Protein AF-A0A2V8BG63-F1 (afdb_monomer)

Nearest PDB structures (foldseek):
  8chu-assembly1_B  TM=7.316E-01  e=3.869E+00  Homo sapiens
  1omo-assembly1_A  TM=5.915E-01  e=3.111E+00  Archaeoglobus fulgidus
  4r80-assembly2_B  TM=4.897E-01  e=5.365E+00  synthetic construct

Radius of gyration: 15.12 Å; Cα contacts (8 Å, |Δi|>4): 189; chains: 1; bounding box: 43×38×30 Å

pLDDT: mean 79.91, std 21.98, range [33.31, 97.75]

Solvent-accessible surface area (backbone atoms only — not comparable to full-atom values): 7108 Å² total; per-residue (Å²): 135,88,85,82,85,86,81,86,73,85,80,82,87,82,81,93,81,92,78,79,88,77,80,72,77,61,73,60,79,85,55,60,91,84,43,44,67,42,69,58,47,78,75,56,95,91,37,68,44,45,56,65,35,46,43,69,63,47,61,62,64,55,50,91,76,45,42,82,75,47,76,49,79,48,80,46,100,32,39,65,24,36,44,34,36,36,36,44,98,88,46,40,36,34,43,32,35,26,25,90,40,77,82,42,75,41,15,26,70,39,35,31,41,102

Secondary structure (DSSP, 8-state):
-PPP-----------------------GGGS-TTPEEESEEE-STT-EEETT-BHHHHHHHT-TTPEEEEEEEEE-SSSEEEEEEEEETTEEEEEEEEESSTTPPEEEEEEEE-

Mean predicted aligned error: 10.97 Å

Structure (mmCIF, N/CA/C/O backbone):
data_AF-A0A2V8BG63-F1
#
_entry.id   AF-A0A2V8BG63-F1
#
loop_
_atom_site.group_PDB
_atom_site.id
_atom_site.type_symbol
_atom_site.label_atom_id
_atom_site.label_alt_id
_atom_site.label_comp_id
_atom_site.label_asym_id
_atom_site.label_entity_id
_atom_site.label_seq_id
_atom_site.pdbx_PDB_ins_code
_atom_site.Cartn_x
_atom_site.Cartn_y
_atom_site.Cartn_z
_atom_site.occupancy
_atom_site.B_iso_or_equiv
_atom_site.auth_seq_id
_atom_site.auth_comp_id
_atom_site.auth_asym_id
_atom_site.auth_atom_id
_atom_site.pdbx_PDB_model_num
ATOM 1 N N . GLY A 1 1 ? -16.031 4.018 13.592 1.00 40.81 1 GLY A N 1
ATOM 2 C CA . GLY A 1 1 ? -16.147 2.987 12.545 1.00 40.81 1 GLY A CA 1
ATOM 3 C C . GLY A 1 1 ? -15.221 1.852 12.906 1.00 40.81 1 GLY A C 1
ATOM 4 O O . GLY A 1 1 ? -14.098 2.132 13.301 1.00 40.81 1 GLY A O 1
ATOM 5 N N . THR A 1 2 ? -15.702 0.616 12.856 1.00 37.81 2 THR A N 1
ATOM 6 C CA . THR A 1 2 ? -14.938 -0.583 13.233 1.00 37.81 2 THR A CA 1
ATOM 7 C C . THR A 1 2 ? -14.152 -1.075 12.021 1.00 37.81 2 THR A C 1
ATOM 9 O O . THR A 1 2 ? -14.742 -1.287 10.964 1.00 37.81 2 THR A O 1
ATOM 12 N N . VAL A 1 3 ? -12.833 -1.228 12.149 1.00 47.09 3 VAL A N 1
ATOM 13 C CA . VAL A 1 3 ? -11.992 -1.836 11.108 1.00 47.09 3 VAL A CA 1
ATOM 14 C C . VAL A 1 3 ? -12.034 -3.351 11.300 1.00 47.09 3 VAL A C 1
ATOM 16 O O . VAL A 1 3 ? -11.712 -3.844 12.379 1.00 47.09 3 VAL A O 1
ATOM 19 N N . LEU A 1 4 ? -12.474 -4.080 10.273 1.00 33.31 4 LEU A N 1
ATOM 20 C CA . LEU A 1 4 ? -12.521 -5.541 10.268 1.00 33.31 4 LEU A CA 1
ATOM 21 C C . LEU A 1 4 ? -11.240 -6.073 9.607 1.00 33.31 4 LEU A C 1
ATOM 23 O O . LEU A 1 4 ? -10.978 -5.769 8.445 1.00 33.31 4 LEU A O 1
ATOM 27 N N . VAL A 1 5 ? -10.445 -6.851 10.342 1.00 43.31 5 VAL A N 1
ATOM 28 C CA . VAL A 1 5 ? -9.235 -7.513 9.833 1.00 43.31 5 VAL A CA 1
ATOM 29 C C . VAL A 1 5 ? -9.582 -8.970 9.542 1.00 43.31 5 VAL A C 1
ATOM 31 O O . VAL A 1 5 ? -9.805 -9.756 10.460 1.00 43.31 5 VAL A O 1
ATOM 34 N N . THR A 1 6 ? -9.658 -9.339 8.267 1.00 48.38 6 THR A N 1
ATOM 35 C CA . THR A 1 6 ? -9.916 -10.718 7.835 1.00 48.38 6 THR A CA 1
ATOM 36 C C . THR A 1 6 ? -8.621 -11.372 7.356 1.00 48.38 6 THR A C 1
ATOM 38 O O . THR A 1 6 ? -8.128 -11.061 6.279 1.00 48.38 6 THR A O 1
ATOM 41 N N . LEU A 1 7 ? -8.141 -12.319 8.170 1.00 43.94 7 LEU A N 1
ATOM 42 C CA . LEU A 1 7 ? -7.053 -13.287 7.958 1.00 43.94 7 LEU A CA 1
ATOM 43 C C . LEU A 1 7 ? -5.598 -12.816 8.188 1.00 43.94 7 LEU A C 1
ATOM 45 O O . LEU A 1 7 ? -4.972 -12.162 7.359 1.00 43.94 7 LEU A O 1
ATOM 49 N N . LEU A 1 8 ? -5.035 -13.285 9.307 1.00 41.66 8 LEU A N 1
ATOM 50 C CA . LEU A 1 8 ? -3.613 -13.261 9.644 1.00 41.66 8 LEU A CA 1
ATOM 51 C C . LEU A 1 8 ? -2.999 -14.615 9.249 1.00 41.66 8 LEU A C 1
ATOM 53 O O . LEU A 1 8 ? -3.330 -15.633 9.855 1.00 41.66 8 LEU A O 1
ATOM 57 N N . ILE A 1 9 ? -2.126 -14.660 8.241 1.00 51.81 9 ILE A N 1
ATOM 58 C CA . ILE A 1 9 ? -1.386 -15.888 7.906 1.00 51.81 9 ILE A CA 1
ATOM 59 C C . ILE A 1 9 ? 0.004 -15.792 8.537 1.00 51.81 9 ILE A C 1
ATOM 61 O O . ILE A 1 9 ? 0.895 -15.142 7.999 1.00 51.81 9 ILE A O 1
ATOM 65 N N . VAL A 1 10 ? 0.197 -16.464 9.674 1.00 45.72 10 VAL A N 1
ATOM 66 C CA . VAL A 1 10 ? 1.519 -16.672 10.280 1.00 45.72 10 VAL A CA 1
ATOM 67 C C . VAL A 1 10 ? 2.138 -17.904 9.627 1.00 45.72 10 VAL A C 1
ATOM 69 O O . VAL A 1 10 ? 1.675 -19.022 9.846 1.00 45.72 10 VAL A O 1
ATOM 72 N N . ARG A 1 11 ? 3.174 -17.730 8.802 1.00 47.59 11 ARG A N 1
ATOM 73 C CA . ARG A 1 11 ? 3.957 -18.861 8.284 1.00 47.59 11 ARG A CA 1
ATOM 74 C C . ARG A 1 11 ? 5.237 -18.998 9.106 1.00 47.59 11 ARG A C 1
ATOM 76 O O . ARG A 1 11 ? 6.226 -18.333 8.819 1.00 47.59 11 ARG A O 1
ATOM 83 N N . GLU A 1 12 ? 5.224 -19.867 10.118 1.00 44.25 12 GLU A N 1
ATOM 84 C CA . GLU A 1 12 ? 6.463 -20.323 10.760 1.00 44.25 12 GLU A CA 1
ATOM 85 C C . GLU A 1 12 ? 7.251 -21.189 9.767 1.00 44.25 12 GLU A C 1
ATOM 87 O O . GLU A 1 12 ? 6.874 -22.322 9.463 1.00 44.25 12 GLU A O 1
ATOM 92 N N . LEU A 1 13 ? 8.353 -20.662 9.235 1.00 50.25 13 LEU A N 1
ATOM 93 C CA . LEU A 1 13 ? 9.319 -21.451 8.474 1.00 50.25 13 LEU A CA 1
ATOM 94 C C . LEU A 1 13 ? 10.263 -22.160 9.453 1.00 50.25 13 LEU A C 1
ATOM 96 O O . LEU A 1 13 ? 11.277 -21.608 9.872 1.00 50.25 13 LEU A O 1
ATOM 100 N N . ARG A 1 14 ? 9.937 -23.408 9.802 1.00 46.44 14 ARG A N 1
ATOM 101 C CA . ARG A 1 14 ? 10.890 -24.373 10.369 1.00 46.44 14 ARG A CA 1
ATOM 102 C C . ARG A 1 14 ? 11.283 -25.375 9.282 1.00 46.44 14 ARG A C 1
ATOM 104 O O . ARG A 1 14 ? 10.452 -26.159 8.838 1.00 46.44 14 ARG A O 1
ATOM 111 N N . GLY A 1 15 ? 12.548 -25.349 8.862 1.00 36.06 15 GLY A N 1
ATOM 112 C CA . GLY A 1 15 ? 13.119 -26.326 7.930 1.00 36.06 15 GLY A CA 1
ATOM 113 C C . GLY A 1 15 ? 14.581 -26.025 7.605 1.00 36.06 15 GLY A C 1
ATOM 114 O O . GLY A 1 15 ? 14.875 -25.042 6.937 1.00 36.06 15 GLY A O 1
ATOM 115 N N . ALA A 1 16 ? 15.483 -26.854 8.130 1.00 47.03 16 ALA A N 1
ATOM 116 C CA . ALA A 1 16 ? 16.935 -26.731 8.062 1.00 47.03 16 ALA A CA 1
ATOM 117 C C . ALA A 1 16 ? 17.524 -26.976 6.658 1.00 47.03 16 ALA A C 1
ATOM 119 O O . ALA A 1 16 ? 17.054 -27.836 5.919 1.00 47.03 16 ALA A O 1
ATOM 120 N N . GLY A 1 17 ? 18.619 -26.275 6.348 1.00 34.38 17 GLY A N 1
ATOM 121 C CA . GLY A 1 17 ? 19.476 -26.521 5.186 1.00 34.38 17 GLY A CA 1
ATOM 122 C C . GLY A 1 17 ? 20.596 -25.485 5.124 1.00 34.38 17 GLY A C 1
ATOM 123 O O . GLY A 1 17 ? 20.358 -24.328 4.801 1.00 34.38 17 GLY A O 1
ATOM 124 N N . ALA A 1 18 ? 21.806 -25.877 5.517 1.00 49.44 18 ALA A N 1
ATOM 125 C CA . ALA A 1 18 ? 22.968 -25.002 5.606 1.00 49.44 18 ALA A CA 1
ATOM 126 C C . ALA A 1 18 ? 23.464 -24.536 4.224 1.00 49.44 18 ALA A C 1
ATOM 128 O O . ALA A 1 18 ? 23.761 -25.368 3.373 1.00 49.44 18 ALA A O 1
ATOM 129 N N . SER A 1 19 ? 23.658 -23.223 4.047 1.00 41.69 19 SER A N 1
ATOM 130 C CA . SER A 1 19 ? 24.586 -22.656 3.055 1.00 41.69 19 SER A CA 1
ATOM 131 C C . SER A 1 19 ? 24.881 -21.172 3.342 1.00 41.69 19 SER A C 1
ATOM 133 O O . SER A 1 19 ? 23.995 -20.340 3.192 1.00 41.69 19 SER A O 1
ATOM 135 N N . VAL A 1 20 ? 26.137 -20.901 3.737 1.00 41.91 20 VAL A N 1
ATOM 136 C CA . VAL A 1 20 ? 26.950 -19.656 3.673 1.00 41.91 20 VAL A CA 1
ATOM 137 C C . VAL A 1 20 ? 26.316 -18.331 4.159 1.00 41.91 20 VAL A C 1
ATOM 139 O O . VAL A 1 20 ? 25.302 -17.899 3.615 1.00 41.91 20 VAL A O 1
ATOM 142 N N . PRO A 1 21 ? 26.939 -17.581 5.099 1.00 40.66 21 PRO A N 1
ATOM 143 C CA . PRO A 1 21 ? 26.420 -16.281 5.492 1.00 40.66 21 PRO A CA 1
ATOM 144 C C . PRO A 1 21 ? 26.778 -15.259 4.410 1.00 40.66 21 PRO A C 1
ATOM 146 O O . PRO A 1 21 ? 27.804 -14.586 4.484 1.00 40.66 21 PRO A O 1
ATOM 149 N N . SER A 1 22 ? 25.920 -15.096 3.404 1.00 40.22 22 SER A N 1
ATOM 150 C CA . SER A 1 22 ? 25.885 -13.824 2.687 1.00 40.22 22 SER A CA 1
ATOM 151 C C . SER A 1 22 ? 25.212 -12.826 3.617 1.00 40.22 22 SER A C 1
ATOM 153 O O . SER A 1 22 ? 23.992 -12.672 3.631 1.00 40.22 22 SER A O 1
ATOM 155 N N . ARG A 1 23 ? 26.017 -12.185 4.467 1.00 39.38 23 ARG A N 1
ATOM 156 C CA . ARG A 1 23 ? 25.591 -11.041 5.269 1.00 39.38 23 ARG A CA 1
ATOM 157 C C . ARG A 1 23 ? 25.424 -9.840 4.336 1.00 39.38 23 ARG A C 1
ATOM 159 O O . ARG A 1 23 ? 26.158 -8.860 4.420 1.00 39.38 23 ARG A O 1
ATOM 166 N N . ALA A 1 24 ? 24.433 -9.907 3.454 1.00 39.12 24 ALA A N 1
ATOM 167 C CA . ALA A 1 24 ? 23.785 -8.713 2.956 1.00 39.12 24 ALA A CA 1
ATOM 168 C C . ALA A 1 24 ? 23.006 -8.153 4.147 1.00 39.12 24 ALA A C 1
ATOM 170 O O . ALA A 1 24 ? 21.861 -8.515 4.397 1.00 39.12 24 ALA A O 1
ATOM 171 N N . THR A 1 25 ? 23.663 -7.305 4.940 1.00 37.09 25 THR A N 1
ATOM 172 C CA . THR A 1 25 ? 22.947 -6.443 5.882 1.00 37.09 25 THR A CA 1
ATOM 173 C C . THR A 1 25 ? 22.266 -5.368 5.033 1.00 37.09 25 THR A C 1
ATOM 175 O O . THR A 1 25 ? 22.685 -4.217 5.030 1.00 37.09 25 THR A O 1
ATOM 178 N N . THR A 1 26 ? 21.266 -5.745 4.227 1.00 40.97 26 THR A N 1
ATOM 179 C CA . THR A 1 26 ? 20.244 -4.783 3.814 1.00 40.97 26 THR A CA 1
ATOM 180 C C . THR A 1 26 ? 19.608 -4.366 5.115 1.00 40.97 26 THR A C 1
ATOM 182 O O . THR A 1 26 ? 19.152 -5.222 5.877 1.00 40.97 26 THR A O 1
ATOM 185 N N . ASN A 1 27 ? 19.742 -3.096 5.447 1.00 41.81 27 ASN A N 1
ATOM 186 C CA . ASN A 1 27 ? 19.348 -2.589 6.735 1.00 41.81 27 ASN A CA 1
ATOM 187 C C . ASN A 1 27 ? 17.826 -2.720 6.845 1.00 41.81 27 ASN A C 1
ATOM 189 O O . ASN A 1 27 ? 17.085 -1.807 6.508 1.00 41.81 27 ASN A O 1
ATOM 193 N N . ALA A 1 28 ? 17.362 -3.854 7.371 1.00 48.47 28 ALA A N 1
ATOM 194 C CA . ALA A 1 28 ? 15.972 -4.088 7.730 1.00 48.47 28 ALA A CA 1
ATOM 195 C C . ALA A 1 28 ? 15.480 -3.096 8.807 1.00 48.47 28 ALA A C 1
ATOM 197 O O . ALA A 1 28 ? 14.349 -3.207 9.251 1.00 48.47 28 ALA A O 1
ATOM 198 N N . ALA A 1 29 ? 16.289 -2.103 9.208 1.00 57.28 29 ALA A N 1
ATOM 199 C CA . ALA A 1 29 ? 15.922 -1.025 10.120 1.00 57.28 29 ALA A CA 1
ATOM 200 C C . ALA A 1 29 ? 14.698 -0.212 9.678 1.00 57.28 29 ALA A C 1
ATOM 202 O O . ALA A 1 29 ? 14.082 0.430 10.523 1.00 57.28 29 ALA A O 1
ATOM 203 N N . ALA A 1 30 ? 14.339 -0.208 8.390 1.00 76.62 30 ALA A N 1
ATOM 204 C CA . ALA A 1 30 ? 13.150 0.509 7.934 1.00 76.62 30 ALA A CA 1
ATOM 205 C C . ALA A 1 30 ? 11.833 -0.192 8.326 1.00 76.62 30 ALA A C 1
ATOM 207 O O . ALA A 1 30 ? 10.799 0.471 8.388 1.00 76.62 30 ALA A O 1
ATOM 208 N N . ILE A 1 31 ? 11.865 -1.502 8.604 1.00 85.50 31 ILE A N 1
ATOM 209 C CA . ILE A 1 31 ? 10.697 -2.287 9.022 1.00 85.50 31 ILE A CA 1
ATOM 210 C C . ILE A 1 31 ? 10.908 -2.716 10.476 1.00 85.50 31 ILE A C 1
ATOM 212 O O . ILE A 1 31 ? 11.807 -3.513 10.745 1.00 85.50 31 ILE A O 1
ATOM 216 N N . PRO A 1 32 ? 10.113 -2.208 11.429 1.00 87.31 32 PRO A N 1
ATOM 217 C CA . PRO A 1 32 ? 10.287 -2.568 12.831 1.00 87.31 32 PRO A CA 1
ATOM 218 C C . PRO A 1 32 ? 10.096 -4.063 13.076 1.00 87.31 32 PRO A C 1
ATOM 220 O O . PRO A 1 32 ? 9.322 -4.723 12.383 1.00 87.31 32 PRO A O 1
ATOM 223 N N . ALA A 1 33 ? 10.829 -4.604 14.048 1.00 87.12 33 ALA A N 1
ATOM 224 C CA . ALA A 1 33 ? 10.885 -6.044 14.297 1.00 87.12 33 ALA A CA 1
ATOM 225 C C . ALA A 1 33 ? 9.534 -6.619 14.755 1.00 87.12 33 ALA A C 1
ATOM 227 O O . ALA A 1 33 ? 9.258 -7.797 14.548 1.00 87.12 33 ALA A O 1
ATOM 228 N N . GLU A 1 34 ? 8.699 -5.783 15.363 1.00 87.81 34 GLU A N 1
ATOM 229 C CA . GLU A 1 34 ? 7.341 -6.090 15.795 1.00 87.81 34 GLU A CA 1
ATOM 230 C C . GLU A 1 34 ? 6.304 -6.039 14.662 1.00 87.81 34 GLU A C 1
ATOM 232 O O . GLU A 1 34 ? 5.160 -6.445 14.869 1.00 87.81 34 GLU A O 1
ATOM 237 N N . ALA A 1 35 ? 6.674 -5.543 13.476 1.00 92.56 35 ALA A N 1
ATOM 238 C CA . ALA A 1 35 ? 5.735 -5.364 12.381 1.00 92.56 35 ALA A CA 1
ATOM 239 C C . ALA A 1 35 ? 5.281 -6.714 11.802 1.00 92.56 35 ALA A C 1
ATOM 241 O O . ALA A 1 35 ? 6.084 -7.611 11.533 1.00 92.56 35 ALA A O 1
ATOM 242 N N . VAL A 1 36 ? 3.980 -6.850 11.552 1.00 95.06 36 VAL A N 1
ATOM 243 C CA . VAL A 1 36 ? 3.377 -8.107 11.099 1.00 95.06 36 VAL A CA 1
ATOM 244 C C . VAL A 1 36 ? 3.116 -8.072 9.601 1.00 95.06 36 VAL A C 1
ATOM 246 O O . VAL A 1 36 ? 2.425 -7.183 9.108 1.00 95.06 36 VAL A O 1
ATOM 249 N N . SER A 1 37 ? 3.643 -9.057 8.872 1.00 95.12 37 SER A N 1
ATOM 250 C CA . SER A 1 37 ? 3.421 -9.172 7.429 1.00 95.12 37 SER A CA 1
ATOM 251 C C . SER A 1 37 ? 2.005 -9.656 7.113 1.00 95.12 37 SER A C 1
ATOM 253 O O . SER A 1 37 ? 1.518 -10.615 7.716 1.00 95.12 37 SER A O 1
ATOM 255 N N . VAL A 1 38 ? 1.359 -9.016 6.137 1.00 96.06 38 VAL A N 1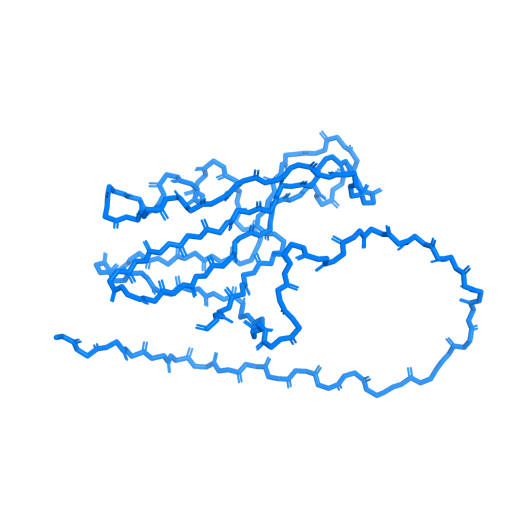
ATOM 256 C CA . VAL A 1 38 ? 0.038 -9.400 5.627 1.00 96.06 38 VAL A CA 1
ATOM 257 C C . VAL A 1 38 ? 0.056 -9.506 4.096 1.00 96.06 38 VAL 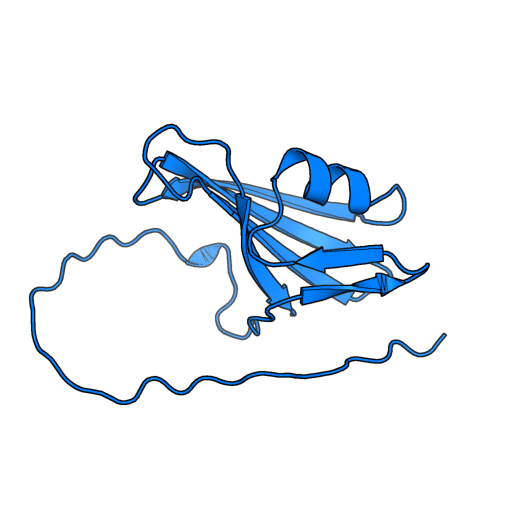A C 1
ATOM 259 O O . VAL A 1 38 ? 0.745 -8.730 3.433 1.00 96.06 38 VAL A O 1
ATOM 262 N N . PRO A 1 39 ? -0.694 -10.447 3.493 1.00 96.62 39 PRO A N 1
ATOM 263 C CA . PRO A 1 39 ? -0.734 -10.600 2.035 1.00 96.62 39 PRO A CA 1
ATOM 264 C C . PRO A 1 39 ? -1.575 -9.516 1.345 1.00 96.62 39 PRO A C 1
ATOM 266 O O . PRO A 1 39 ? -1.398 -9.256 0.153 1.00 96.62 39 PRO A O 1
ATOM 269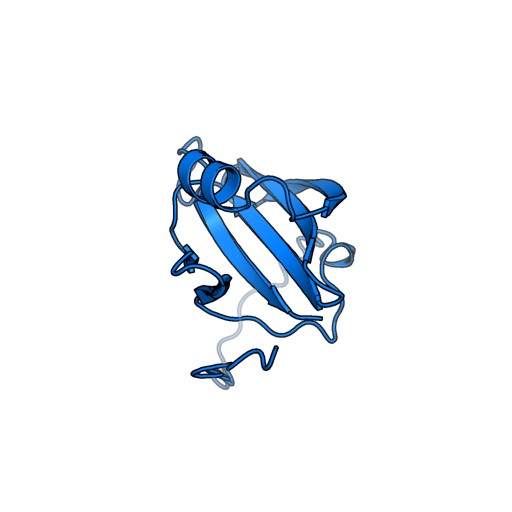 N N . ALA A 1 40 ? -2.502 -8.906 2.085 1.00 96.31 40 ALA A N 1
ATOM 270 C CA . ALA A 1 40 ? -3.379 -7.852 1.612 1.00 96.31 40 ALA A CA 1
ATOM 271 C C . ALA A 1 40 ? -3.756 -6.904 2.759 1.00 96.31 40 ALA A C 1
ATOM 273 O O . ALA A 1 40 ? -3.786 -7.309 3.922 1.00 96.31 40 ALA A O 1
ATOM 274 N N . LEU A 1 41 ? -4.061 -5.653 2.423 1.00 95.00 41 LEU A N 1
ATOM 275 C CA . LEU A 1 41 ? -4.496 -4.621 3.358 1.00 95.00 41 LEU A CA 1
ATOM 276 C C . LEU A 1 41 ? -5.746 -3.922 2.834 1.00 95.00 41 LEU A C 1
ATOM 278 O O . LEU A 1 41 ? -5.701 -3.231 1.816 1.00 95.00 41 LEU A O 1
ATOM 282 N N . ALA A 1 42 ? -6.848 -4.057 3.568 1.00 92.81 42 ALA A N 1
ATOM 283 C CA . ALA A 1 42 ? -8.062 -3.293 3.325 1.00 92.81 42 ALA A CA 1
ATOM 284 C C . ALA A 1 42 ? -7.925 -1.872 3.896 1.00 92.81 42 ALA A C 1
ATOM 286 O O . ALA A 1 42 ? -7.568 -1.692 5.058 1.00 92.81 42 ALA A O 1
ATOM 287 N N . MET A 1 43 ? -8.252 -0.860 3.091 1.00 86.44 43 MET A N 1
ATOM 288 C CA . MET A 1 43 ? -8.134 0.565 3.446 1.00 86.44 43 MET A CA 1
ATOM 289 C C . MET A 1 43 ? -9.498 1.267 3.593 1.00 86.44 43 MET A C 1
ATOM 291 O O . 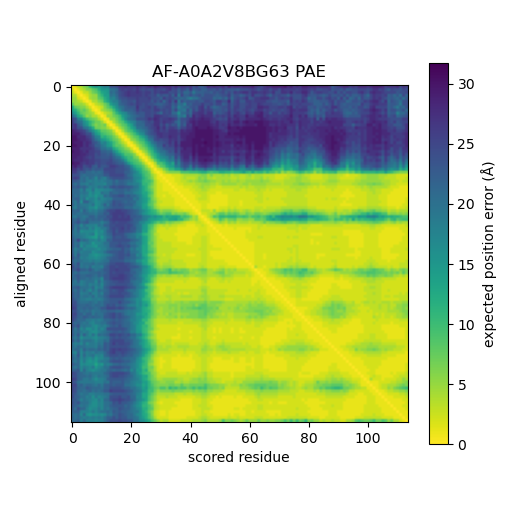MET A 1 43 ? -9.567 2.490 3.706 1.00 86.44 43 MET A O 1
ATOM 295 N N . GLY A 1 44 ? -10.596 0.501 3.605 1.00 80.25 44 GLY A N 1
ATOM 296 C CA . GLY A 1 44 ? -11.969 1.019 3.582 1.00 80.25 44 GLY A CA 1
ATOM 297 C C . GLY A 1 44 ? -12.455 1.369 2.168 1.00 80.25 44 GLY A C 1
ATOM 298 O O . GLY A 1 44 ? -11.696 1.293 1.208 1.00 80.25 44 GLY A O 1
ATOM 299 N N . GLU A 1 45 ? -13.745 1.706 2.023 1.00 75.44 45 GLU A N 1
ATOM 300 C CA . GLU A 1 45 ? -14.375 2.067 0.729 1.00 75.44 45 GLU A CA 1
ATOM 301 C C . GLU A 1 45 ? -14.090 1.053 -0.410 1.00 75.44 45 GLU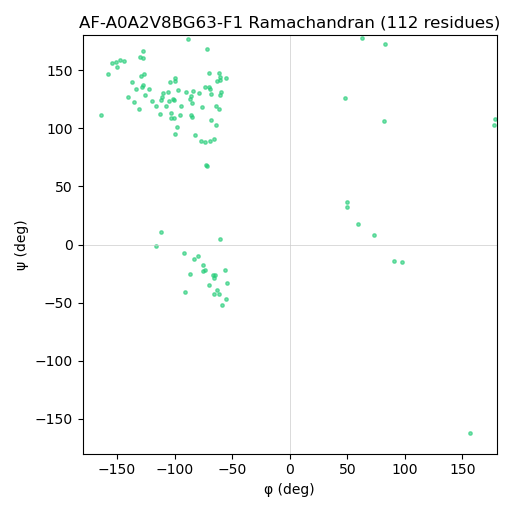 A C 1
ATOM 303 O O . GLU A 1 45 ? -13.880 1.438 -1.556 1.00 75.44 45 GLU A O 1
ATOM 308 N N . ALA A 1 46 ? -14.044 -0.247 -0.082 1.00 75.50 46 ALA A N 1
ATOM 309 C CA . ALA A 1 46 ? -13.701 -1.346 -0.998 1.00 75.50 46 ALA A CA 1
ATOM 310 C C . ALA A 1 46 ? -12.299 -1.265 -1.648 1.00 75.50 46 ALA A C 1
ATOM 312 O O . ALA A 1 46 ? -12.034 -1.952 -2.632 1.00 75.50 46 ALA A O 1
ATOM 313 N N . ARG A 1 47 ? -11.382 -0.462 -1.093 1.00 87.62 47 ARG A N 1
ATOM 314 C CA . ARG A 1 47 ? -9.988 -0.385 -1.546 1.00 87.62 47 ARG A CA 1
ATOM 315 C C . ARG A 1 47 ? -9.134 -1.387 -0.792 1.00 87.62 47 ARG A C 1
ATOM 317 O O . ARG A 1 47 ? -9.150 -1.437 0.439 1.00 87.62 47 ARG A O 1
ATOM 324 N N . GLU A 1 48 ? -8.352 -2.143 -1.542 1.00 93.25 48 GLU A N 1
ATOM 325 C CA . GLU A 1 48 ? -7.446 -3.155 -1.022 1.00 93.25 48 GLU A CA 1
ATOM 326 C C . GLU A 1 48 ? -6.107 -3.060 -1.754 1.00 93.25 48 GLU A C 1
ATOM 328 O O . GLU A 1 48 ? -6.068 -2.839 -2.965 1.00 93.25 48 GLU A O 1
ATOM 333 N N . LEU A 1 49 ? -5.019 -3.209 -1.005 1.00 95.69 49 LEU A N 1
ATOM 334 C CA . LEU A 1 49 ? -3.674 -3.399 -1.540 1.00 95.69 49 LEU A CA 1
ATOM 335 C C . LEU A 1 49 ? -3.284 -4.857 -1.389 1.00 95.69 49 LEU A C 1
ATOM 337 O O . LEU A 1 49 ? -3.552 -5.445 -0.342 1.00 95.69 49 LEU A O 1
ATOM 341 N N . ARG A 1 50 ? -2.616 -5.427 -2.388 1.00 97.75 50 ARG A N 1
ATOM 342 C CA . ARG A 1 50 ? -2.149 -6.816 -2.355 1.00 97.75 50 ARG A CA 1
ATOM 343 C C . ARG A 1 50 ? -0.661 -6.898 -2.651 1.00 97.75 50 ARG A C 1
ATOM 345 O O . ARG A 1 50 ? -0.127 -6.140 -3.458 1.00 97.75 50 ARG A O 1
ATOM 352 N N . VAL A 1 51 ? 0.012 -7.860 -2.026 1.00 97.25 51 VAL A N 1
ATOM 353 C CA . VAL A 1 51 ? 1.364 -8.247 -2.446 1.00 97.25 51 VAL A CA 1
ATOM 354 C C . VAL A 1 51 ? 1.308 -8.716 -3.904 1.00 97.25 51 VAL A C 1
ATOM 356 O O . VAL A 1 51 ? 0.451 -9.513 -4.281 1.00 97.25 51 VAL A O 1
ATOM 359 N N . GLY A 1 52 ? 2.219 -8.201 -4.726 1.00 96.81 52 GLY A N 1
ATOM 360 C CA . GLY A 1 52 ? 2.295 -8.420 -6.169 1.00 96.81 52 GLY A CA 1
ATOM 361 C C . GLY A 1 52 ? 1.666 -7.310 -7.018 1.00 96.81 52 GLY A C 1
ATOM 362 O O . GLY A 1 52 ? 1.965 -7.243 -8.218 1.00 96.81 52 GLY A O 1
ATOM 363 N N . ASP A 1 53 ? 0.860 -6.419 -6.422 1.00 97.75 53 ASP A N 1
ATOM 364 C CA . ASP A 1 53 ? 0.315 -5.250 -7.120 1.00 97.75 53 ASP A CA 1
ATOM 365 C C . ASP A 1 53 ? 1.449 -4.417 -7.725 1.00 97.75 53 ASP A C 1
ATOM 367 O O . ASP A 1 53 ? 2.517 -4.262 -7.126 1.00 97.75 53 ASP A O 1
ATOM 371 N N . ARG A 1 54 ? 1.222 -3.853 -8.914 1.00 97.62 54 ARG A N 1
ATOM 372 C CA . ARG A 1 54 ? 2.155 -2.878 -9.486 1.00 97.62 54 ARG A CA 1
ATOM 373 C C . ARG A 1 54 ? 2.273 -1.677 -8.563 1.00 97.62 54 ARG A C 1
ATOM 375 O O . ARG A 1 54 ? 1.283 -1.241 -7.977 1.00 97.62 54 ARG A O 1
ATOM 382 N N . GLN A 1 55 ? 3.474 -1.109 -8.477 1.00 96.44 55 GLN A N 1
ATOM 383 C CA . GLN A 1 55 ? 3.709 0.075 -7.658 1.00 96.44 55 GLN A CA 1
ATOM 384 C C . GLN A 1 55 ? 2.760 1.219 -8.029 1.00 96.44 55 GLN A C 1
ATOM 386 O O . GLN A 1 55 ? 2.195 1.838 -7.134 1.00 96.44 55 GLN A O 1
ATOM 391 N N . VAL A 1 56 ? 2.590 1.511 -9.322 1.00 95.44 56 VAL A N 1
ATOM 392 C CA . VAL A 1 56 ? 1.739 2.624 -9.777 1.00 95.44 56 VAL A CA 1
ATOM 393 C C . VAL A 1 56 ? 0.303 2.430 -9.288 1.00 95.44 56 VAL A C 1
ATOM 395 O O . VAL A 1 56 ? -0.220 3.295 -8.588 1.00 95.44 56 VAL A O 1
ATOM 398 N N . ASP A 1 57 ? -0.269 1.255 -9.549 1.00 95.62 57 ASP A N 1
ATOM 399 C CA . ASP A 1 57 ? -1.637 0.915 -9.155 1.00 95.62 57 ASP A CA 1
ATOM 400 C C . ASP A 1 57 ? -1.826 0.957 -7.628 1.00 95.62 57 ASP A C 1
ATOM 402 O O . ASP A 1 57 ? -2.824 1.468 -7.119 1.00 95.62 57 ASP A O 1
ATOM 406 N N . ALA A 1 58 ? -0.859 0.431 -6.869 1.00 95.31 58 ALA A N 1
ATOM 407 C CA . ALA A 1 58 ? -0.908 0.426 -5.412 1.00 95.31 58 ALA A CA 1
ATOM 408 C C . ALA A 1 58 ? -0.842 1.847 -4.831 1.00 95.31 58 ALA A C 1
ATOM 410 O O . ALA A 1 58 ? -1.592 2.176 -3.912 1.00 95.31 58 ALA A O 1
ATOM 411 N N . LEU A 1 59 ? 0.030 2.703 -5.370 1.00 94.69 59 LEU A N 1
ATOM 412 C CA . LEU A 1 59 ? 0.183 4.079 -4.899 1.00 94.69 59 LEU A CA 1
ATOM 413 C C . LEU A 1 59 ? -1.027 4.951 -5.244 1.00 94.69 59 LEU A C 1
ATOM 415 O O . LEU A 1 59 ? -1.409 5.793 -4.434 1.00 94.69 59 LEU A O 1
ATOM 419 N N . GLU A 1 60 ? -1.658 4.728 -6.396 1.00 93.25 60 GLU A N 1
ATOM 420 C CA . GLU A 1 60 ? -2.900 5.405 -6.776 1.00 93.25 60 GLU A CA 1
ATOM 421 C C . GLU A 1 60 ? -4.050 5.059 -5.811 1.00 93.25 60 GLU A C 1
ATOM 423 O O . GLU A 1 60 ? -4.816 5.934 -5.393 1.00 93.25 60 GLU A O 1
ATOM 428 N N . ARG A 1 61 ? -4.128 3.797 -5.363 1.00 92.56 61 ARG A N 1
ATOM 429 C CA . ARG A 1 61 ? -5.174 3.316 -4.441 1.00 92.56 61 ARG A CA 1
ATOM 430 C C . ARG A 1 61 ? -5.114 3.916 -3.038 1.00 92.56 61 ARG A C 1
ATOM 432 O O . ARG A 1 61 ? -6.162 3.975 -2.389 1.00 92.56 61 ARG A O 1
ATOM 439 N N . LEU A 1 62 ? -3.943 4.361 -2.565 1.00 91.25 62 LEU A N 1
ATOM 440 C CA . LEU A 1 62 ? -3.776 4.933 -1.217 1.00 91.25 62 LEU A CA 1
ATOM 441 C C . LEU A 1 62 ? -4.750 6.098 -0.971 1.00 91.25 62 LEU A C 1
ATOM 443 O O . LEU A 1 62 ? -5.281 6.251 0.126 1.00 91.25 62 LEU A O 1
ATOM 447 N N . GLY A 1 63 ? -5.081 6.870 -2.008 1.00 84.25 63 GLY A N 1
ATOM 448 C CA . GLY A 1 63 ? -6.024 7.979 -1.903 1.00 84.25 63 GLY A CA 1
ATOM 449 C C . GLY A 1 63 ? -5.556 9.101 -0.964 1.00 84.25 63 GLY A C 1
ATOM 450 O O . GLY A 1 63 ? -4.504 9.047 -0.337 1.00 84.25 63 GLY A O 1
ATOM 451 N N . GLN A 1 64 ? -6.360 10.160 -0.858 1.00 84.94 64 GLN A N 1
ATOM 452 C CA . GLN A 1 64 ? -5.943 11.408 -0.198 1.00 84.94 64 GLN A CA 1
ATOM 453 C C . GLN A 1 64 ? -5.914 11.351 1.339 1.00 84.94 64 GLN A C 1
ATOM 455 O O . GLN A 1 64 ? -5.316 12.213 1.973 1.00 84.94 64 GLN A O 1
ATOM 460 N N . LYS A 1 65 ? -6.581 10.363 1.952 1.00 88.31 65 LYS A N 1
ATOM 461 C CA . LYS A 1 65 ? -6.661 10.224 3.419 1.00 88.31 65 LYS A CA 1
ATOM 462 C C . LYS A 1 65 ? -5.435 9.520 4.018 1.00 88.31 65 LYS A C 1
ATOM 464 O O . LYS A 1 65 ? -5.283 9.517 5.238 1.00 88.31 65 LYS A O 1
ATOM 469 N N . VAL A 1 66 ? -4.599 8.898 3.185 1.00 93.31 66 VAL A N 1
ATOM 470 C CA . VAL A 1 66 ? -3.377 8.219 3.618 1.00 93.31 66 VAL A CA 1
ATOM 471 C C . VAL A 1 66 ? -2.234 9.226 3.696 1.00 93.31 66 VAL A C 1
ATOM 473 O O . VAL A 1 66 ? -1.943 9.936 2.737 1.00 93.31 66 VAL A O 1
ATOM 476 N N . ILE A 1 67 ? -1.558 9.258 4.840 1.00 95.31 67 ILE A N 1
ATOM 477 C CA . ILE A 1 67 ? -0.442 10.165 5.109 1.00 95.31 67 ILE A CA 1
ATOM 478 C C . ILE A 1 67 ? 0.864 9.392 4.940 1.00 95.31 67 ILE A C 1
ATOM 480 O O . ILE A 1 67 ? 1.062 8.377 5.606 1.00 95.31 67 ILE A O 1
ATOM 484 N N . LEU A 1 68 ? 1.765 9.870 4.078 1.00 96.19 68 LEU A N 1
ATOM 485 C CA . LEU A 1 68 ? 3.137 9.361 3.991 1.00 96.19 68 LEU A CA 1
ATOM 486 C C . LEU A 1 68 ? 3.951 9.910 5.170 1.00 96.19 68 LEU A C 1
ATOM 488 O O . LEU A 1 68 ? 4.122 11.120 5.290 1.00 96.19 68 LEU A O 1
ATOM 492 N N . LEU A 1 69 ? 4.452 9.022 6.025 1.00 95.50 69 LEU A N 1
ATOM 493 C CA . LEU A 1 69 ? 5.276 9.373 7.182 1.00 95.50 69 LEU A CA 1
ATOM 494 C C . LEU A 1 69 ? 6.767 9.372 6.842 1.00 95.50 69 LEU A C 1
ATOM 496 O O . LEU A 1 69 ? 7.508 10.244 7.287 1.00 95.50 69 LEU A O 1
ATOM 500 N N . SER A 1 70 ? 7.216 8.388 6.065 1.00 94.44 70 SER A N 1
ATOM 501 C CA . SER A 1 70 ? 8.609 8.287 5.636 1.00 94.44 70 SER A CA 1
ATOM 502 C C . SER A 1 70 ? 8.735 7.507 4.333 1.00 94.44 70 SER A C 1
ATOM 504 O O . SER A 1 70 ? 7.885 6.687 3.981 1.00 94.44 70 SER A O 1
ATOM 506 N N . LYS A 1 71 ? 9.825 7.776 3.618 1.00 95.62 71 LYS A N 1
ATOM 507 C CA . LYS A 1 71 ? 10.232 7.064 2.413 1.00 95.62 71 LYS A CA 1
ATOM 508 C C . LYS A 1 71 ? 11.742 6.891 2.451 1.00 95.62 71 LYS A C 1
ATOM 510 O O . LYS A 1 71 ? 12.470 7.871 2.593 1.00 95.62 71 LYS A O 1
ATOM 515 N N . ILE A 1 72 ? 12.193 5.656 2.290 1.00 93.50 72 ILE A N 1
ATOM 516 C CA . ILE A 1 72 ? 13.606 5.301 2.191 1.00 93.50 72 ILE A CA 1
ATOM 517 C C . ILE A 1 72 ? 13.783 4.465 0.930 1.00 93.50 72 ILE A C 1
ATOM 519 O O . ILE A 1 72 ? 12.970 3.588 0.645 1.00 93.50 72 ILE A O 1
ATOM 523 N N . THR A 1 73 ? 14.847 4.735 0.183 1.00 93.88 73 THR A N 1
ATOM 524 C CA . THR A 1 73 ? 15.262 3.904 -0.946 1.00 93.88 73 THR A CA 1
ATOM 525 C C . THR A 1 73 ? 16.564 3.210 -0.573 1.00 93.88 73 THR A C 1
ATOM 527 O O . THR A 1 73 ? 17.524 3.860 -0.162 1.00 93.88 73 THR A O 1
ATOM 530 N N . GLU A 1 74 ? 16.587 1.892 -0.709 1.00 89.56 74 GLU A N 1
ATOM 531 C CA . GLU A 1 74 ? 17.740 1.035 -0.464 1.00 89.56 74 GLU A CA 1
ATOM 532 C C . GLU A 1 74 ? 18.013 0.131 -1.671 1.00 89.56 74 GLU A C 1
ATOM 534 O O . GLU A 1 74 ? 17.192 -0.003 -2.579 1.00 89.56 74 GLU A O 1
ATOM 539 N N . ARG A 1 75 ? 19.187 -0.503 -1.701 1.00 87.62 75 ARG A N 1
ATOM 540 C CA . ARG A 1 75 ? 19.517 -1.473 -2.747 1.00 87.62 75 ARG A CA 1
ATOM 541 C C . ARG A 1 75 ? 18.983 -2.849 -2.352 1.00 87.62 75 ARG A C 1
ATOM 543 O O . ARG A 1 75 ? 19.485 -3.457 -1.409 1.00 87.62 75 ARG A O 1
ATOM 550 N N . GLY A 1 76 ? 17.980 -3.327 -3.081 1.00 84.12 76 GLY A N 1
ATOM 551 C CA . GLY A 1 76 ? 17.448 -4.681 -2.972 1.00 84.12 76 GLY A CA 1
ATOM 552 C C . GLY A 1 76 ? 18.181 -5.685 -3.879 1.00 84.12 76 GLY A C 1
ATOM 553 O O . GLY A 1 76 ? 19.066 -5.310 -4.654 1.00 84.12 76 GLY A O 1
ATOM 554 N N . PRO A 1 77 ? 17.814 -6.978 -3.820 1.00 83.88 77 PRO A N 1
ATOM 555 C CA . PRO A 1 77 ? 18.479 -8.038 -4.588 1.00 83.88 77 PRO A CA 1
ATOM 556 C C . PRO A 1 77 ? 18.305 -7.920 -6.111 1.00 83.88 77 PRO A C 1
ATOM 558 O O . PRO A 1 77 ? 19.155 -8.381 -6.875 1.00 83.88 77 PRO A O 1
ATOM 561 N N . LEU A 1 78 ? 17.193 -7.323 -6.553 1.00 87.00 78 LEU A N 1
ATOM 562 C CA . 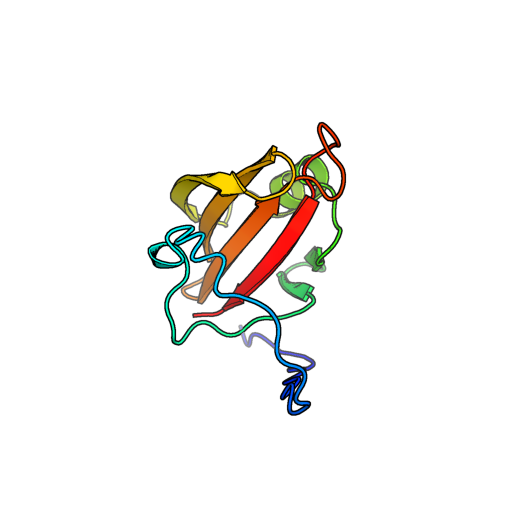LEU A 1 78 ? 16.782 -7.253 -7.962 1.00 87.00 78 LEU A CA 1
ATOM 563 C C . LEU A 1 78 ? 16.742 -5.823 -8.519 1.00 87.00 78 LEU A C 1
ATOM 565 O O . LEU A 1 78 ? 16.481 -5.623 -9.705 1.00 87.00 78 LEU A O 1
ATOM 569 N N . GLY A 1 79 ? 17.048 -4.828 -7.694 1.00 89.81 79 GLY A N 1
ATOM 570 C CA . GLY A 1 79 ? 17.017 -3.419 -8.060 1.00 89.81 79 GLY A CA 1
ATOM 571 C C . GLY A 1 79 ? 16.840 -2.544 -6.832 1.00 89.81 79 GLY A C 1
ATOM 572 O O . GLY A 1 79 ? 17.066 -2.987 -5.706 1.00 89.81 79 GLY A O 1
ATOM 573 N N . ASP A 1 80 ? 16.443 -1.297 -7.046 1.00 92.50 80 ASP A N 1
ATOM 574 C CA . ASP A 1 80 ? 16.128 -0.408 -5.935 1.00 92.50 80 ASP A CA 1
ATOM 575 C C . ASP A 1 80 ? 14.847 -0.870 -5.245 1.00 92.50 80 ASP A C 1
ATOM 577 O O . ASP A 1 80 ? 13.848 -1.198 -5.887 1.00 92.50 80 ASP A O 1
ATOM 581 N N . ARG A 1 81 ? 14.908 -0.909 -3.920 1.00 93.25 81 ARG A N 1
ATOM 582 C CA . ARG A 1 81 ? 13.801 -1.224 -3.036 1.00 93.25 81 ARG A CA 1
ATOM 583 C C . ARG A 1 81 ? 13.411 0.045 -2.305 1.00 93.25 81 ARG A C 1
ATOM 585 O O . ARG A 1 81 ? 14.249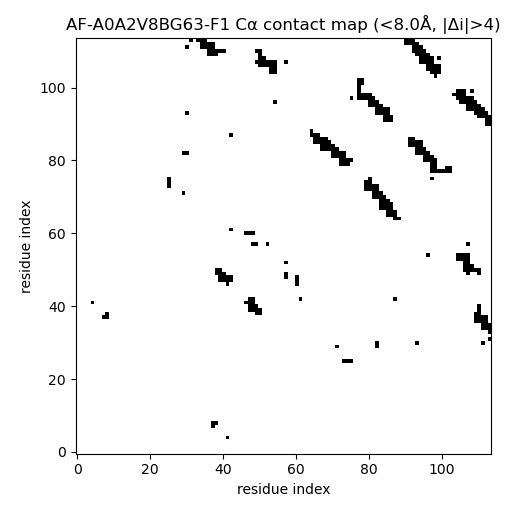 0.726 -1.722 1.00 93.25 81 ARG A O 1
ATOM 592 N N . GLU A 1 82 ? 12.129 0.351 -2.311 1.00 95.31 82 GLU A N 1
ATOM 593 C CA . GLU A 1 82 ? 11.577 1.499 -1.619 1.00 95.31 82 GLU A CA 1
ATOM 594 C C . GLU A 1 82 ? 10.710 1.036 -0.451 1.00 95.31 82 GLU A C 1
ATOM 596 O O . GLU A 1 82 ? 9.772 0.261 -0.626 1.00 95.31 82 GLU A O 1
ATOM 601 N N . VAL A 1 83 ? 11.022 1.521 0.747 1.00 95.69 83 VAL A N 1
ATOM 602 C CA . VAL A 1 83 ? 10.248 1.268 1.961 1.00 95.69 83 VAL A CA 1
ATOM 603 C C . VAL A 1 83 ? 9.517 2.552 2.320 1.00 95.69 83 VAL A C 1
ATOM 605 O O . VAL A 1 83 ? 10.139 3.594 2.544 1.00 95.69 83 VAL A O 1
ATOM 608 N N . ARG A 1 84 ? 8.186 2.490 2.336 1.00 96.69 84 ARG A N 1
ATOM 609 C CA . ARG A 1 84 ? 7.319 3.630 2.638 1.00 96.69 84 ARG A CA 1
ATOM 610 C C . ARG A 1 84 ? 6.467 3.349 3.860 1.00 96.69 84 ARG A C 1
ATOM 612 O O . ARG A 1 84 ? 5.689 2.397 3.845 1.00 96.69 84 ARG A O 1
ATOM 619 N N . SER A 1 85 ? 6.552 4.213 4.864 1.00 96.19 85 SER A N 1
ATOM 620 C CA . SER A 1 85 ? 5.687 4.152 6.041 1.00 96.19 85 SER A CA 1
ATOM 621 C C . SER A 1 85 ? 4.521 5.113 5.884 1.00 96.19 85 SER A C 1
ATOM 623 O O . SER A 1 85 ? 4.701 6.282 5.537 1.00 96.19 85 SER A O 1
ATOM 625 N N . TYR A 1 86 ? 3.325 4.625 6.177 1.00 96.38 86 TYR A N 1
ATOM 626 C CA . TYR A 1 86 ? 2.067 5.330 6.011 1.00 96.38 86 TYR A CA 1
ATOM 627 C C . TYR A 1 86 ? 1.240 5.315 7.291 1.00 96.38 86 TYR A C 1
ATOM 629 O O . TYR A 1 86 ? 1.411 4.459 8.160 1.00 96.38 86 TYR A O 1
ATOM 637 N N . GLN A 1 87 ? 0.299 6.251 7.377 1.00 95.12 87 GLN A N 1
ATOM 638 C CA . GLN A 1 87 ? -0.737 6.267 8.397 1.00 95.12 87 GLN A CA 1
ATOM 639 C C . GLN A 1 87 ? -2.108 6.531 7.776 1.00 95.12 87 GLN A C 1
ATOM 641 O O . GLN A 1 87 ? -2.277 7.459 6.985 1.00 95.12 87 GLN A O 1
ATOM 646 N N . LEU A 1 88 ? -3.098 5.734 8.176 1.00 92.88 88 LEU A N 1
ATOM 647 C CA . LEU A 1 88 ? -4.502 5.889 7.807 1.00 92.88 88 LEU A CA 1
ATOM 648 C C . LEU A 1 88 ? -5.367 5.710 9.050 1.00 92.88 88 LEU A C 1
ATOM 650 O O . LEU A 1 88 ? -5.304 4.673 9.699 1.00 92.88 88 LEU A O 1
ATOM 654 N N . ALA A 1 89 ? -6.175 6.719 9.388 1.00 90.69 89 ALA A N 1
ATOM 655 C CA . ALA A 1 89 ? -7.106 6.668 10.524 1.00 90.69 89 ALA A CA 1
ATOM 656 C C . ALA A 1 89 ? -6.470 6.205 11.861 1.00 90.69 89 ALA A C 1
ATOM 658 O O . ALA A 1 89 ? -7.126 5.572 12.681 1.00 90.69 89 ALA A O 1
ATOM 659 N N . GLY A 1 90 ? -5.189 6.525 12.079 1.00 90.81 90 GLY A N 1
ATOM 660 C CA . GLY A 1 90 ? -4.434 6.130 13.277 1.00 90.81 90 GLY A CA 1
ATOM 661 C C . GLY A 1 90 ? -3.699 4.791 13.167 1.00 90.81 90 GLY A C 1
ATOM 662 O O . GLY A 1 90 ? -2.792 4.549 13.955 1.00 90.81 90 GLY A O 1
ATOM 663 N N . THR A 1 91 ? -4.006 3.965 12.166 1.00 91.94 91 THR A N 1
ATOM 664 C CA . THR A 1 91 ? -3.281 2.722 11.878 1.00 91.94 91 THR A CA 1
ATOM 665 C C . THR A 1 91 ? -2.046 3.012 11.036 1.00 91.94 91 THR A C 1
ATOM 667 O O . THR A 1 91 ? -2.133 3.719 10.027 1.00 91.94 91 THR A O 1
ATOM 670 N N . ARG A 1 92 ? -0.897 2.460 11.436 1.00 95.25 92 ARG A N 1
ATOM 671 C CA . ARG A 1 92 ? 0.350 2.549 10.675 1.00 95.25 92 ARG A CA 1
ATOM 672 C C . ARG A 1 92 ? 0.586 1.278 9.881 1.00 95.25 92 ARG A C 1
ATOM 674 O O . ARG A 1 92 ? 0.324 0.174 10.350 1.00 95.25 92 ARG A O 1
ATOM 681 N N . PHE A 1 93 ? 1.089 1.454 8.672 1.00 95.94 93 PHE A N 1
ATOM 682 C CA . PHE A 1 93 ? 1.479 0.344 7.821 1.00 95.94 93 PHE A CA 1
ATOM 683 C C . PHE A 1 93 ? 2.663 0.731 6.949 1.00 95.94 93 PHE A C 1
ATOM 685 O O . PHE A 1 93 ? 2.922 1.910 6.706 1.00 95.94 93 PHE A O 1
ATOM 692 N N . ILE A 1 94 ? 3.383 -0.273 6.474 1.00 97.06 94 ILE A N 1
ATOM 693 C CA . ILE A 1 94 ? 4.565 -0.116 5.638 1.00 97.06 94 ILE A CA 1
ATOM 694 C C . ILE A 1 94 ? 4.328 -0.862 4.333 1.00 97.06 94 ILE A C 1
ATOM 696 O O . ILE A 1 94 ? 3.888 -2.012 4.343 1.00 97.06 94 ILE A O 1
ATOM 700 N N . LEU A 1 95 ? 4.642 -0.210 3.217 1.00 97.19 95 LEU A N 1
ATOM 701 C CA . LEU A 1 95 ? 4.738 -0.844 1.908 1.00 97.19 95 LEU A CA 1
ATOM 702 C C . LEU A 1 95 ? 6.204 -0.988 1.522 1.00 97.19 95 LEU A C 1
ATOM 704 O O . LEU A 1 95 ? 6.966 -0.021 1.579 1.00 97.19 95 LEU A O 1
ATOM 708 N N . VAL A 1 96 ? 6.570 -2.188 1.088 1.00 96.56 96 VAL A N 1
ATOM 709 C CA . VAL A 1 96 ? 7.852 -2.462 0.441 1.00 96.56 96 VAL A CA 1
ATOM 710 C C . VAL A 1 96 ? 7.598 -2.620 -1.046 1.00 96.56 96 VAL A C 1
ATOM 712 O O . VAL A 1 96 ? 6.788 -3.451 -1.457 1.00 96.56 96 VAL A O 1
ATOM 715 N N . LEU A 1 97 ? 8.286 -1.813 -1.843 1.00 97.00 97 LEU A N 1
ATOM 716 C CA . LEU A 1 97 ? 8.183 -1.784 -3.293 1.00 97.00 97 LEU A CA 1
ATOM 717 C C . LEU A 1 97 ? 9.533 -2.198 -3.875 1.00 97.00 97 LEU A C 1
ATOM 719 O O . LEU A 1 97 ? 10.534 -1.535 -3.618 1.00 97.00 97 LEU A O 1
ATOM 723 N N . GLU A 1 98 ? 9.587 -3.280 -4.64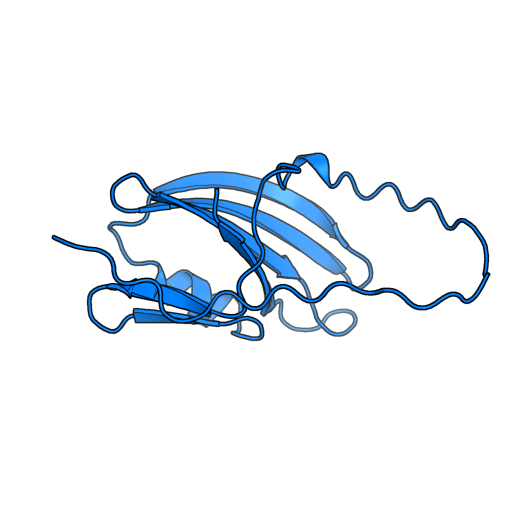4 1.00 95.44 98 GLU A N 1
ATOM 724 C CA . GLU A 1 98 ? 10.813 -3.693 -5.338 1.00 95.44 98 GLU A CA 1
ATOM 725 C C . GLU A 1 98 ? 10.507 -4.449 -6.638 1.00 95.44 98 GLU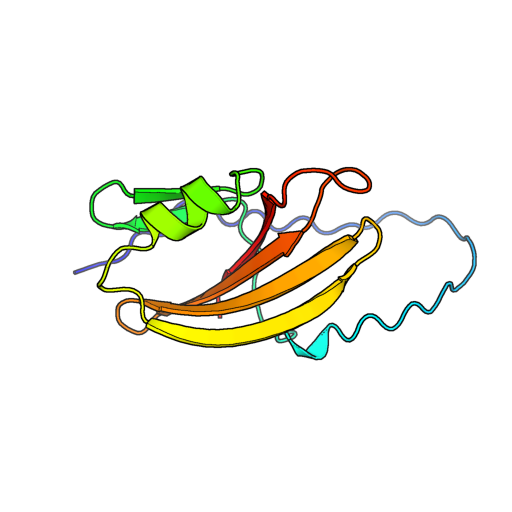 A C 1
ATOM 727 O O . GLU A 1 98 ? 9.414 -5.006 -6.794 1.00 95.44 98 GLU A O 1
ATOM 732 N N . PRO A 1 99 ? 11.448 -4.474 -7.597 1.00 95.50 99 PRO A N 1
ATOM 733 C CA . PRO A 1 99 ? 11.343 -5.318 -8.780 1.00 95.50 99 PRO A CA 1
ATOM 734 C C . PRO A 1 99 ? 11.343 -6.807 -8.419 1.00 95.50 99 PRO A C 1
ATOM 736 O O . PRO A 1 99 ? 12.109 -7.245 -7.563 1.00 95.50 99 PRO A O 1
ATOM 739 N N . PHE A 1 100 ? 10.526 -7.602 -9.116 1.00 90.94 100 PHE A N 1
ATOM 740 C CA . PHE A 1 100 ? 10.511 -9.074 -8.983 1.00 90.94 100 PHE A CA 1
ATOM 741 C C . PHE A 1 100 ? 11.442 -9.762 -9.990 1.00 90.94 100 PHE A C 1
ATOM 743 O O . PHE A 1 100 ? 11.690 -10.962 -9.916 1.00 90.94 100 PHE A O 1
ATOM 750 N N . GLU A 1 101 ? 11.993 -8.981 -10.911 1.00 91.62 101 GLU A N 1
ATOM 751 C CA . GLU A 1 101 ? 13.020 -9.367 -11.865 1.00 91.62 101 GLU A CA 1
ATOM 752 C C . GLU A 1 101 ? 13.966 -8.181 -12.069 1.00 91.62 101 GLU A C 1
ATOM 754 O O . GLU A 1 101 ? 13.615 -7.031 -11.792 1.00 91.62 101 GLU A O 1
ATOM 759 N N . ARG A 1 102 ? 15.192 -8.445 -12.528 1.00 87.81 102 ARG A N 1
ATOM 760 C CA . ARG A 1 102 ? 16.210 -7.398 -12.651 1.00 87.81 102 ARG A CA 1
ATOM 761 C C . ARG A 1 102 ? 15.785 -6.343 -13.672 1.00 87.81 102 ARG A C 1
ATOM 763 O O . ARG A 1 102 ? 15.644 -6.651 -14.849 1.00 87.81 102 ARG A O 1
ATOM 770 N N . GLY A 1 103 ? 15.649 -5.098 -13.217 1.00 81.06 103 GLY A N 1
ATOM 771 C CA . GLY A 1 103 ? 15.201 -3.981 -14.059 1.00 81.06 103 GLY A CA 1
ATOM 772 C C . GLY A 1 103 ? 13.706 -4.009 -14.399 1.00 81.06 103 GLY A C 1
ATOM 773 O O . GLY A 1 103 ? 13.266 -3.204 -15.216 1.00 81.06 103 GLY A O 1
ATOM 774 N N . GLY A 1 104 ? 12.939 -4.917 -13.789 1.00 89.88 104 GLY A N 1
ATOM 775 C CA . GLY A 1 104 ? 11.493 -4.987 -13.953 1.00 89.88 104 GLY A CA 1
ATOM 776 C C . GLY A 1 104 ? 10.760 -3.848 -13.246 1.00 89.88 104 GLY A C 1
ATOM 777 O O . GLY A 1 104 ? 11.314 -3.125 -12.415 1.00 89.88 104 GLY A O 1
ATOM 778 N N . GLU A 1 105 ? 9.474 -3.717 -13.561 1.00 94.31 105 GLU A N 1
ATOM 779 C CA . GLU A 1 105 ? 8.580 -2.776 -12.889 1.00 94.31 105 GLU A CA 1
ATOM 780 C C . GLU A 1 105 ? 8.485 -3.107 -11.384 1.00 94.31 105 GLU A C 1
ATOM 782 O O . GLU A 1 105 ? 8.209 -4.263 -11.036 1.00 94.31 105 GLU A O 1
ATOM 787 N N . PRO A 1 106 ? 8.688 -2.130 -10.476 1.00 96.06 106 PRO A N 1
ATOM 788 C CA . PRO A 1 106 ? 8.512 -2.357 -9.050 1.00 96.06 106 PRO A CA 1
ATOM 789 C C . PRO A 1 106 ? 7.083 -2.774 -8.696 1.00 96.06 106 PRO A C 1
ATOM 791 O O . PRO A 1 106 ? 6.096 -2.246 -9.220 1.00 96.06 106 PRO A O 1
ATOM 794 N N . ARG A 1 107 ? 6.976 -3.705 -7.753 1.00 97.69 107 ARG A N 1
ATOM 795 C CA . ARG A 1 107 ? 5.714 -4.240 -7.237 1.00 97.69 107 ARG A CA 1
ATOM 796 C C . ARG A 1 107 ? 5.705 -4.196 -5.722 1.00 97.69 107 ARG A C 1
ATOM 798 O O . ARG A 1 107 ? 6.757 -4.123 -5.094 1.00 97.69 107 ARG A O 1
ATOM 805 N N . VAL A 1 108 ? 4.518 -4.285 -5.134 1.00 97.75 108 VAL A N 1
ATOM 806 C CA . VAL A 1 108 ? 4.353 -4.480 -3.692 1.00 97.75 108 VAL A CA 1
ATOM 807 C C . VAL A 1 108 ? 4.945 -5.838 -3.322 1.00 97.75 108 VAL A C 1
ATOM 809 O O . VAL A 1 108 ? 4.339 -6.874 -3.571 1.00 97.75 108 VAL A O 1
ATOM 812 N N . ALA A 1 109 ? 6.137 -5.850 -2.741 1.00 96.06 109 ALA A N 1
ATOM 813 C CA . ALA A 1 109 ? 6.796 -7.067 -2.276 1.00 96.06 109 ALA A CA 1
ATOM 814 C C . ALA A 1 109 ? 6.390 -7.446 -0.853 1.00 96.06 109 ALA A C 1
ATOM 816 O O . ALA A 1 109 ? 6.434 -8.617 -0.485 1.00 96.06 109 ALA A O 1
ATOM 817 N N . GLY A 1 110 ? 5.967 -6.465 -0.057 1.00 96.12 110 GLY A N 1
ATOM 818 C CA . GLY A 1 110 ? 5.546 -6.693 1.313 1.00 96.12 110 GLY A CA 1
ATOM 819 C C . GLY A 1 110 ? 4.630 -5.595 1.821 1.00 96.12 110 GLY A C 1
ATOM 820 O O . GLY A 1 110 ? 4.764 -4.425 1.457 1.00 96.12 110 GLY A O 1
ATOM 821 N N . ILE A 1 111 ? 3.705 -6.002 2.682 1.00 97.44 111 ILE A N 1
ATOM 822 C CA . ILE A 1 111 ? 2.833 -5.119 3.444 1.00 97.44 111 ILE A CA 1
ATOM 823 C C . ILE A 1 111 ? 3.003 -5.501 4.909 1.00 97.44 111 ILE A C 1
ATOM 825 O O . ILE A 1 111 ? 2.907 -6.683 5.246 1.00 97.44 111 ILE A O 1
ATOM 829 N N . TYR A 1 112 ? 3.268 -4.517 5.764 1.00 96.56 112 TYR A N 1
ATOM 830 C CA . TYR A 1 112 ? 3.485 -4.737 7.192 1.00 96.56 112 TYR A CA 1
ATOM 831 C C . TYR A 1 112 ? 2.596 -3.817 8.021 1.00 96.56 112 TYR A C 1
ATOM 833 O O . TYR A 1 112 ? 2.494 -2.629 7.721 1.00 96.56 112 TYR A O 1
ATOM 841 N N . LEU A 1 113 ? 1.968 -4.360 9.059 1.00 95.19 113 LEU A N 1
ATOM 842 C CA . LEU A 1 113 ? 1.176 -3.624 10.043 1.00 95.19 113 LEU A CA 1
ATOM 843 C C . LEU A 1 113 ? 1.992 -3.386 11.310 1.00 95.19 113 LEU A C 1
ATOM 845 O O . LEU A 1 113 ? 2.762 -4.261 11.708 1.00 95.19 113 LEU A O 1
ATOM 849 N N . GLN A 1 114 ? 1.803 -2.220 11.927 1.00 88.50 114 GLN A N 1
ATOM 850 C CA . GLN A 1 114 ? 2.405 -1.858 13.212 1.00 88.50 114 GLN A CA 1
ATOM 851 C C . GLN A 1 114 ? 1.340 -1.683 14.289 1.00 88.50 114 GLN A C 1
ATOM 853 O O . GLN A 1 114 ? 0.257 -1.147 13.953 1.00 88.50 114 GLN A O 1
#

Sequence (114 aa):
GTVLVTLLIVRELRGAGASVPSRATTNAAAIPAEAVSVPALAMGEARELRVGDRQVDALERLGQKVILLSKITERGPLGDREVRSYQLAGTRFILVLEPFERGGEPRVAGIYLQ

Foldseek 3Di:
DDDDDPDQDDDDDDDDDDDDPPPPPPPCVLPDPPWGWDQKDDQPPPQMAGFFAFPVVRVVSCDDQKAWPDWDWTADPQGIKIWTWIDHPRWIKIFIWDDPHRVHGTTGNTIITD